Protein AF-A0A840ZQG1-F1 (afdb_monomer_lite)

InterPro domains:
  IPR025528 BrnA antitoxin of type II toxin-antitoxin system [PF14384] (35-103)

Radius of gyration: 28.37 Å; chains: 1; bounding box: 74×49×55 Å

Structure (mmCIF, N/CA/C/O backbone):
data_AF-A0A840ZQG1-F1
#
_entry.id   AF-A0A840ZQG1-F1
#
loop_
_atom_site.group_PDB
_atom_site.id
_atom_site.type_symbol
_atom_site.label_atom_id
_atom_site.label_alt_id
_atom_site.label_comp_id
_atom_site.label_asym_id
_atom_site.label_entity_id
_atom_site.label_seq_id
_atom_site.pdbx_PDB_ins_code
_atom_site.Cartn_x
_atom_site.Cartn_y
_atom_site.Cartn_z
_atom_site.occupancy
_atom_site.B_iso_or_equiv
_atom_site.auth_seq_id
_atom_site.auth_comp_id
_atom_site.auth_asym_id
_atom_site.auth_atom_id
_atom_site.pdbx_PDB_model_num
ATOM 1 N N . MET A 1 1 ? -10.486 -17.354 -19.905 1.00 41.72 1 MET A N 1
ATOM 2 C CA . MET A 1 1 ? -10.533 -16.584 -18.641 1.00 41.72 1 MET A CA 1
ATOM 3 C C . MET A 1 1 ? -10.751 -15.125 -19.011 1.00 41.72 1 MET A C 1
ATOM 5 O O . MET A 1 1 ? -9.849 -14.571 -19.632 1.00 41.72 1 MET A O 1
ATOM 9 N N . PRO A 1 2 ? -11.930 -14.523 -18.777 1.00 42.00 2 PRO A N 1
ATOM 10 C CA . PRO A 1 2 ? -12.156 -13.143 -19.186 1.00 42.00 2 PRO A CA 1
ATOM 11 C C . PRO A 1 2 ? -11.281 -12.192 -18.358 1.00 42.00 2 PRO A C 1
ATOM 13 O O . PRO A 1 2 ? -11.228 -12.259 -17.131 1.00 42.00 2 PRO A O 1
ATOM 16 N N . SER A 1 3 ? -10.550 -11.353 -19.088 1.00 44.00 3 SER A N 1
ATOM 17 C CA . SER A 1 3 ? -9.687 -10.276 -18.610 1.00 44.00 3 SER A CA 1
ATOM 18 C C . SER A 1 3 ? -10.519 -9.252 -17.839 1.00 44.00 3 SER A C 1
ATOM 20 O O . SER A 1 3 ? -11.502 -8.746 -18.370 1.00 44.00 3 SER A O 1
ATOM 22 N N . ASN A 1 4 ? -10.146 -8.945 -16.595 1.00 36.31 4 ASN A N 1
ATOM 23 C CA . ASN A 1 4 ? -10.791 -7.879 -15.832 1.00 36.31 4 ASN A CA 1
ATOM 24 C C . ASN A 1 4 ? -10.407 -6.527 -16.468 1.00 36.31 4 ASN A C 1
ATOM 26 O O . ASN A 1 4 ? -9.211 -6.205 -16.479 1.00 36.31 4 ASN A O 1
ATOM 30 N N . PRO A 1 5 ? -11.350 -5.751 -17.035 1.00 48.88 5 PRO A N 1
ATOM 31 C CA . PRO A 1 5 ? -11.004 -4.507 -17.698 1.00 48.88 5 PRO A CA 1
ATOM 32 C C . PRO A 1 5 ? -10.442 -3.510 -16.681 1.00 48.88 5 PRO A C 1
ATOM 34 O O . PRO A 1 5 ? -10.921 -3.356 -15.556 1.00 48.88 5 PRO A O 1
ATOM 37 N N . ARG A 1 6 ? -9.362 -2.848 -17.096 1.00 51.31 6 ARG A N 1
ATOM 38 C CA . ARG A 1 6 ? -8.715 -1.748 -16.381 1.00 51.31 6 ARG A CA 1
ATOM 39 C C . ARG A 1 6 ? -9.801 -0.695 -16.116 1.00 51.31 6 ARG A C 1
ATOM 41 O O . ARG A 1 6 ? -10.445 -0.286 -17.071 1.00 51.31 6 ARG A O 1
ATOM 48 N N . ARG A 1 7 ? -10.027 -0.283 -14.858 1.00 50.09 7 ARG A N 1
ATOM 49 C CA . ARG A 1 7 ? -10.957 0.819 -14.539 1.00 50.09 7 ARG A CA 1
ATOM 50 C C . ARG A 1 7 ? -10.483 2.073 -15.280 1.00 50.09 7 ARG A C 1
ATOM 52 O O . ARG A 1 7 ? -9.547 2.730 -14.826 1.00 50.09 7 ARG A O 1
ATOM 59 N N . GLU A 1 8 ? -11.071 2.350 -16.438 1.00 51.38 8 GLU A N 1
ATOM 60 C CA . GLU A 1 8 ? -10.999 3.650 -17.094 1.00 51.38 8 GLU A CA 1
ATOM 61 C C . GLU A 1 8 ? -11.572 4.677 -16.122 1.00 51.38 8 GLU A C 1
ATOM 63 O O . GLU A 1 8 ? -12.610 4.438 -15.509 1.00 51.38 8 GLU A O 1
ATOM 68 N N . THR A 1 9 ? -10.790 5.734 -15.894 1.00 50.31 9 THR A N 1
ATOM 69 C CA . THR A 1 9 ? -11.118 6.979 -15.185 1.00 50.31 9 THR A CA 1
ATOM 70 C C . THR A 1 9 ? -12.497 6.983 -14.528 1.00 50.31 9 THR A C 1
ATOM 72 O O . THR A 1 9 ? -13.467 7.462 -15.111 1.00 50.31 9 THR A O 1
ATOM 75 N N . ALA A 1 10 ? -12.592 6.445 -13.309 1.00 52.41 10 ALA A N 1
ATOM 76 C CA . ALA A 1 10 ? -13.798 6.613 -12.518 1.00 52.41 10 ALA A CA 1
ATOM 77 C C . ALA A 1 10 ? -13.963 8.116 -12.270 1.00 52.41 10 ALA A C 1
ATOM 79 O O . ALA A 1 10 ? -13.168 8.715 -11.541 1.00 52.41 10 ALA A O 1
ATOM 80 N N . THR A 1 11 ? -14.954 8.723 -12.922 1.00 54.97 11 THR A N 1
ATOM 81 C CA . THR A 1 11 ? -15.484 10.034 -12.553 1.00 54.97 11 THR A CA 1
ATOM 82 C C . THR A 1 11 ? -15.662 10.063 -11.036 1.00 54.97 11 THR A C 1
ATOM 84 O O . THR A 1 11 ? -16.113 9.057 -10.469 1.00 54.97 11 THR A O 1
ATOM 87 N N . PRO A 1 12 ? -15.274 11.154 -10.348 1.00 63.56 12 PRO A N 1
ATOM 88 C CA . PRO A 1 12 ? -15.509 11.243 -8.917 1.00 63.56 12 PRO A CA 1
ATOM 89 C C . PRO A 1 12 ? -16.998 11.002 -8.692 1.00 63.56 12 PRO A C 1
ATOM 91 O O . PRO A 1 12 ? -17.835 11.612 -9.357 1.00 63.56 12 PRO A O 1
ATOM 94 N N . ARG A 1 13 ? -17.327 10.044 -7.822 1.00 70.88 13 ARG A N 1
ATOM 95 C CA . ARG A 1 13 ? -18.714 9.798 -7.442 1.00 70.88 13 ARG A CA 1
ATOM 96 C C . ARG A 1 13 ? -19.197 11.082 -6.782 1.00 7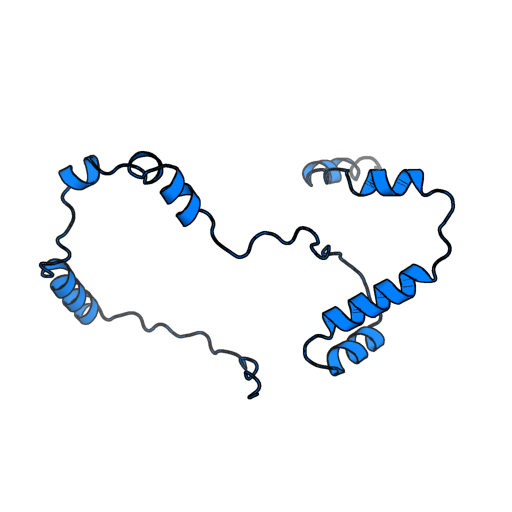0.88 13 ARG A C 1
ATOM 98 O O . ARG A 1 13 ? -18.766 11.387 -5.674 1.00 70.88 13 ARG A O 1
ATOM 105 N N . VAL A 1 14 ? -20.021 11.848 -7.491 1.00 67.19 14 VAL A N 1
ATOM 106 C CA . VAL A 1 14 ? -20.746 12.964 -6.895 1.00 67.19 14 VAL A CA 1
ATOM 107 C C . VAL A 1 14 ? -21.730 12.312 -5.935 1.00 67.19 14 VAL A C 1
ATOM 109 O O . VAL A 1 14 ? -22.616 11.573 -6.355 1.00 67.19 14 VAL A O 1
ATOM 112 N N . VAL A 1 15 ? -21.470 12.458 -4.640 1.00 76.12 15 VAL A N 1
ATOM 113 C CA . VAL A 1 15 ? -22.445 12.110 -3.613 1.00 76.12 15 VAL A CA 1
ATOM 114 C C . VAL A 1 15 ? -23.338 13.335 -3.521 1.00 76.12 15 VAL A C 1
ATOM 116 O O . VAL A 1 15 ? -22.899 14.371 -3.027 1.00 76.12 15 VAL A O 1
ATOM 119 N N . GLU A 1 16 ? -24.531 13.253 -4.102 1.00 78.25 16 GLU A N 1
ATOM 120 C CA . GLU A 1 16 ? -25.562 14.254 -3.847 1.00 78.25 16 GLU A CA 1
ATOM 121 C C . GLU A 1 16 ? -25.854 14.230 -2.346 1.00 78.25 16 GLU A C 1
ATOM 123 O O . GLU A 1 16 ? -26.040 13.164 -1.756 1.00 78.25 16 GLU A O 1
ATOM 128 N N . MET A 1 17 ? -25.765 15.400 -1.716 1.00 82.56 17 MET A N 1
ATOM 129 C CA . MET A 1 17 ? -26.103 15.542 -0.307 1.00 82.56 17 MET A CA 1
ATOM 130 C C . MET A 1 17 ? -27.604 15.322 -0.166 1.00 82.56 17 MET A C 1
ATOM 132 O O . MET A 1 17 ? -28.374 15.835 -0.977 1.00 82.56 17 MET A O 1
ATOM 136 N N . LEU A 1 18 ? -27.991 14.553 0.845 1.00 87.12 18 LEU A N 1
ATOM 137 C CA . LEU A 1 18 ? -29.388 14.273 1.132 1.00 87.12 18 LEU A CA 1
ATOM 138 C C . LEU A 1 18 ? -30.138 15.580 1.419 1.00 87.12 18 LEU A C 1
ATOM 140 O O . LEU A 1 18 ? -29.570 16.497 2.023 1.00 87.12 18 LEU A O 1
ATOM 144 N N . SER A 1 19 ? -31.391 15.680 0.977 1.00 92.44 19 SER A N 1
ATOM 145 C CA . SER A 1 19 ? -32.241 16.791 1.405 1.00 92.44 19 SER A CA 1
ATOM 146 C C . SER A 1 19 ? -32.574 16.666 2.896 1.00 92.44 19 SER A C 1
ATOM 148 O O . SER A 1 19 ? -32.560 15.573 3.459 1.00 92.44 19 SER A O 1
ATOM 150 N N . GLU A 1 20 ? -32.900 17.787 3.541 1.00 92.69 20 GLU A N 1
ATOM 151 C CA . GLU A 1 20 ? -33.274 17.811 4.964 1.00 92.69 20 GLU A CA 1
ATOM 152 C C . GLU A 1 20 ? -34.509 16.937 5.248 1.00 92.69 20 GLU A C 1
ATOM 154 O O . GLU A 1 20 ? -34.587 16.278 6.282 1.00 92.69 20 GLU A O 1
ATOM 159 N N . GLU A 1 21 ? -35.449 16.869 4.299 1.00 92.44 21 GLU A N 1
ATOM 160 C CA . GLU A 1 21 ? -36.639 16.016 4.389 1.00 92.44 21 GLU A CA 1
ATOM 161 C C . GLU A 1 21 ? -36.281 14.525 4.350 1.00 92.44 21 GLU A C 1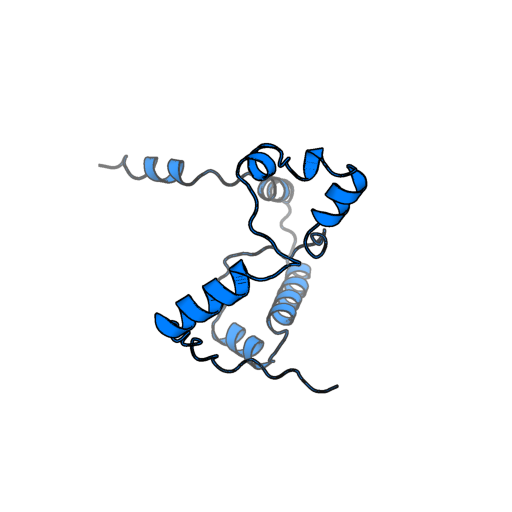
ATOM 163 O O . GLU A 1 21 ? -36.789 13.736 5.149 1.00 92.44 21 GLU A O 1
ATOM 168 N N . GLU A 1 22 ? -35.382 14.134 3.448 1.00 92.31 22 GLU A N 1
ATOM 169 C CA . GLU A 1 22 ? -34.905 12.754 3.346 1.00 92.31 22 GLU A CA 1
ATOM 170 C C . GLU A 1 22 ? -34.061 12.356 4.565 1.00 92.31 22 GLU A C 1
ATOM 172 O O . GLU A 1 22 ? -34.196 11.240 5.065 1.00 92.31 22 GLU A O 1
ATOM 177 N N . GLU A 1 23 ? -33.231 13.260 5.092 1.00 92.50 23 GLU A N 1
ATOM 178 C CA . GLU A 1 23 ? -32.451 13.021 6.312 1.00 92.50 23 GLU A CA 1
ATOM 179 C C . GLU A 1 23 ? -33.363 12.843 7.532 1.00 92.50 23 GLU A C 1
ATOM 181 O O . GLU A 1 23 ? -33.180 11.904 8.311 1.00 92.50 23 GLU A O 1
ATOM 186 N N . ALA A 1 24 ? -34.402 13.675 7.657 1.00 93.56 24 ALA A N 1
ATOM 187 C CA . ALA A 1 24 ? -35.395 13.548 8.718 1.00 93.56 24 ALA A CA 1
ATOM 188 C C . ALA A 1 24 ? -36.170 12.223 8.630 1.00 93.56 24 ALA A C 1
ATOM 190 O O . ALA A 1 24 ? -36.392 11.573 9.654 1.00 93.56 24 ALA A O 1
ATOM 191 N N . ALA A 1 25 ? -36.549 11.796 7.421 1.00 94.06 25 ALA A N 1
ATOM 192 C CA . ALA A 1 25 ? -37.227 10.519 7.211 1.00 94.06 25 ALA A CA 1
ATOM 193 C C . ALA A 1 25 ? -36.345 9.327 7.625 1.00 94.06 25 ALA A C 1
ATOM 195 O O . ALA A 1 25 ? -36.814 8.444 8.347 1.00 94.06 25 ALA A O 1
ATOM 196 N N . LEU A 1 26 ? -35.060 9.339 7.251 1.00 93.06 26 LEU A N 1
ATOM 197 C CA . LEU A 1 26 ? -34.108 8.308 7.675 1.00 93.06 26 LEU A CA 1
ATOM 198 C C . LEU A 1 26 ? -33.904 8.304 9.193 1.00 93.06 26 LEU A C 1
ATOM 200 O O . LEU A 1 26 ? -33.850 7.237 9.797 1.00 93.06 26 LEU A O 1
ATOM 204 N N . GLN A 1 27 ? -33.828 9.474 9.832 1.00 92.94 27 GLN A N 1
ATOM 205 C CA . GLN A 1 27 ? -33.656 9.553 11.284 1.00 92.94 27 GLN A CA 1
ATOM 206 C C . GLN A 1 27 ? -34.854 8.959 12.040 1.00 92.94 27 GLN A C 1
ATOM 208 O O . GLN A 1 27 ? -34.667 8.320 13.077 1.00 92.94 27 GLN A O 1
ATOM 213 N N . VAL A 1 28 ? -36.077 9.134 11.526 1.00 93.50 28 VAL A N 1
ATOM 214 C CA . VAL A 1 28 ? -37.280 8.501 12.093 1.00 93.50 28 VAL A CA 1
ATOM 215 C C . VAL A 1 28 ? -37.215 6.983 11.948 1.00 93.50 28 VAL A C 1
ATOM 217 O O . VAL A 1 28 ? -37.517 6.269 12.905 1.00 93.50 28 VAL A O 1
ATOM 220 N N . GLU A 1 29 ? -36.797 6.482 10.785 1.00 91.94 29 GLU A N 1
ATOM 221 C CA . GLU A 1 29 ? -36.658 5.042 10.544 1.00 91.94 29 GLU A CA 1
ATOM 222 C C . GLU A 1 29 ? -35.621 4.420 11.490 1.00 91.94 29 GLU A C 1
ATOM 224 O O . GLU A 1 29 ? -35.920 3.437 12.163 1.00 91.94 29 GLU A O 1
ATOM 229 N N . ILE A 1 30 ? -34.455 5.057 11.641 1.00 92.12 30 ILE A N 1
ATOM 230 C CA . ILE A 1 30 ? -33.401 4.622 12.572 1.00 92.12 30 ILE A CA 1
ATOM 231 C C . ILE A 1 30 ? -33.918 4.605 14.016 1.00 92.12 30 ILE A C 1
ATOM 233 O O . ILE A 1 30 ? -33.736 3.621 14.727 1.00 92.12 30 ILE A O 1
ATOM 237 N N . ALA A 1 31 ? -34.598 5.669 14.455 1.00 89.69 31 ALA A N 1
ATOM 238 C CA . ALA A 1 31 ? -35.064 5.792 15.836 1.00 89.69 31 ALA A CA 1
ATOM 239 C C . ALA A 1 31 ? -36.211 4.827 16.194 1.00 89.69 31 ALA A C 1
ATOM 241 O O . ALA A 1 31 ? -36.483 4.611 17.377 1.00 89.69 31 ALA A O 1
ATOM 242 N N . THR A 1 32 ? -36.914 4.286 15.195 1.00 91.56 32 THR A N 1
ATOM 243 C CA . THR A 1 32 ? -38.054 3.377 15.392 1.00 91.56 32 THR A CA 1
ATOM 244 C C . THR A 1 32 ? -37.704 1.904 15.175 1.00 91.56 32 THR A C 1
ATOM 246 O O . THR A 1 32 ? -38.566 1.056 15.414 1.00 91.56 32 THR A O 1
ATOM 249 N N . ASP A 1 33 ? -36.461 1.585 14.792 1.00 93.44 33 ASP A N 1
ATOM 250 C CA . ASP A 1 33 ? -35.989 0.211 14.595 1.00 93.44 33 ASP A CA 1
ATOM 251 C C . ASP A 1 33 ? -35.966 -0.576 15.929 1.00 93.44 33 ASP A C 1
ATOM 253 O O . ASP A 1 33 ? -35.175 -0.264 16.827 1.00 93.44 33 ASP A O 1
ATOM 257 N N . PRO A 1 34 ? -36.810 -1.618 16.091 1.00 92.06 34 PRO A N 1
ATOM 258 C CA . PRO A 1 34 ? -36.858 -2.413 17.317 1.00 92.06 34 PRO A CA 1
ATOM 259 C C . PRO A 1 34 ? -35.622 -3.305 17.526 1.00 92.06 34 PRO A C 1
ATOM 261 O O . PRO A 1 34 ? -35.352 -3.686 18.668 1.00 92.06 34 PRO A O 1
ATOM 264 N N . ASP A 1 35 ? -34.883 -3.642 16.464 1.00 94.62 35 ASP A N 1
ATOM 265 C CA . ASP A 1 35 ? -33.685 -4.489 16.529 1.00 94.62 35 ASP A CA 1
ATOM 266 C C . ASP A 1 35 ? -32.407 -3.671 16.788 1.00 94.62 35 ASP A C 1
ATOM 268 O O . ASP A 1 35 ? -31.377 -4.225 17.193 1.00 94.62 35 ASP A O 1
ATOM 272 N N . ALA A 1 36 ? -32.473 -2.351 16.603 1.00 91.19 36 ALA A N 1
ATOM 273 C CA . ALA A 1 36 ? -31.366 -1.423 16.806 1.00 91.19 36 ALA A CA 1
ATOM 274 C C . ALA A 1 36 ? -31.765 -0.207 17.668 1.00 91.19 36 ALA A C 1
ATOM 276 O O . ALA A 1 36 ? -31.595 0.933 17.234 1.00 91.19 36 ALA A O 1
ATOM 277 N N . PRO A 1 37 ? -32.256 -0.412 18.908 1.00 89.88 37 PRO A N 1
ATOM 278 C CA . PRO A 1 37 ? -32.606 0.701 19.779 1.00 89.88 37 PRO A CA 1
ATOM 279 C C . PRO A 1 37 ? -31.376 1.553 20.110 1.00 89.88 37 PRO A C 1
ATOM 281 O O . PRO A 1 37 ? -30.267 1.040 20.294 1.00 89.88 37 PRO A O 1
ATOM 284 N N . GLU A 1 38 ? -31.594 2.858 20.258 1.00 89.38 38 GLU A N 1
ATOM 285 C CA . GLU A 1 38 ? -30.551 3.799 20.664 1.00 89.38 38 GLU A CA 1
ATOM 286 C C . GLU A 1 38 ? -29.944 3.409 22.020 1.00 89.38 38 GLU A C 1
ATOM 288 O O . GLU A 1 38 ? -30.649 3.114 22.992 1.00 89.38 38 GLU A O 1
ATOM 293 N N . ALA A 1 39 ? -28.612 3.416 22.097 1.00 90.31 39 ALA A N 1
ATOM 294 C CA . ALA A 1 39 ? -27.906 3.036 23.314 1.00 90.31 39 ALA A CA 1
ATOM 295 C C . ALA A 1 39 ? -28.129 4.081 24.417 1.00 90.31 39 ALA A C 1
ATOM 297 O O . ALA A 1 39 ? -27.884 5.275 24.230 1.00 90.31 39 ALA A O 1
ATOM 298 N N . THR A 1 40 ? -28.534 3.636 25.606 1.00 92.25 40 THR A N 1
ATOM 299 C CA . THR A 1 40 ? -28.706 4.543 26.747 1.00 92.25 40 THR A CA 1
ATOM 300 C C . THR A 1 40 ? -27.353 4.984 27.312 1.00 92.25 40 THR A C 1
ATOM 302 O O . THR A 1 40 ? -26.343 4.284 27.196 1.00 92.25 40 THR A O 1
ATOM 305 N N . THR A 1 41 ? -27.319 6.129 28.000 1.00 94.75 41 THR A N 1
ATOM 306 C CA . THR A 1 41 ? -26.102 6.635 28.664 1.00 94.75 41 THR A CA 1
ATOM 307 C C . THR A 1 41 ? -25.503 5.616 29.638 1.00 94.75 41 THR A C 1
ATOM 309 O O . THR A 1 41 ? -24.284 5.480 29.729 1.00 94.75 41 THR A O 1
ATOM 312 N N . GLU A 1 42 ? -26.350 4.862 30.342 1.00 94.81 42 GLU A N 1
ATOM 313 C CA . GLU A 1 42 ? -25.916 3.806 31.261 1.00 94.81 42 GLU A CA 1
ATOM 314 C C . GLU A 1 42 ? -25.288 2.619 30.520 1.00 94.81 42 GLU A C 1
ATOM 316 O O . GLU A 1 42 ? -24.249 2.112 30.945 1.00 94.81 42 GLU A O 1
ATOM 321 N N . GLN A 1 43 ? -25.866 2.203 29.389 1.00 92.44 43 GLN A N 1
ATOM 322 C CA . GLN A 1 43 ? -25.312 1.137 28.547 1.00 92.44 43 GLN A CA 1
ATOM 323 C C . GLN A 1 43 ? -23.959 1.545 27.951 1.00 92.44 43 GLN A C 1
ATOM 325 O O . GLN A 1 43 ? -23.010 0.759 27.975 1.00 92.44 43 GLN A O 1
ATOM 330 N N . LEU A 1 44 ? -23.842 2.792 27.483 1.00 93.31 44 LEU A N 1
ATOM 331 C CA . LEU A 1 44 ? -22.587 3.377 27.002 1.00 93.31 44 LEU A CA 1
ATOM 332 C C . LEU A 1 44 ? -21.509 3.389 28.093 1.00 93.31 44 LEU A C 1
ATOM 334 O O . LEU A 1 44 ? -20.368 3.008 27.830 1.00 93.31 44 LEU A O 1
ATOM 338 N N . ALA A 1 45 ? -21.868 3.756 29.327 1.00 95.00 45 ALA A N 1
ATOM 339 C CA . ALA A 1 45 ? -20.939 3.770 30.459 1.00 95.00 45 ALA A CA 1
ATOM 340 C C . ALA A 1 45 ? -20.407 2.371 30.830 1.00 95.00 45 ALA A C 1
ATOM 342 O O . ALA A 1 45 ? -19.314 2.254 31.384 1.00 95.00 45 ALA A O 1
ATOM 343 N N . GLN A 1 46 ? -21.154 1.309 30.514 1.00 93.56 46 GLN A N 1
ATOM 344 C CA . GLN A 1 46 ? -20.761 -0.080 30.772 1.00 93.56 46 GLN A CA 1
ATOM 345 C C . GLN A 1 46 ? -19.947 -0.713 29.633 1.00 93.56 46 GLN A C 1
ATOM 347 O O . GLN A 1 46 ? -19.425 -1.822 29.798 1.00 93.56 46 GLN A O 1
ATOM 352 N N . MET A 1 47 ? -19.812 -0.048 28.480 1.00 94.19 47 MET A N 1
ATOM 353 C CA . MET A 1 47 ? -19.047 -0.586 27.355 1.00 94.19 47 MET A CA 1
ATOM 354 C C . MET A 1 47 ? -17.565 -0.736 27.707 1.00 94.19 47 MET A C 1
ATOM 356 O O . MET A 1 47 ? -16.942 0.126 28.326 1.00 94.19 47 MET A O 1
ATOM 360 N N . ARG A 1 48 ? -16.967 -1.846 27.265 1.00 94.44 48 ARG A N 1
ATOM 361 C CA . ARG A 1 48 ? -15.558 -2.169 27.517 1.00 94.44 48 ARG A CA 1
ATOM 362 C C . ARG A 1 48 ? -14.814 -2.396 26.206 1.00 94.44 48 ARG A C 1
ATOM 364 O O . ARG A 1 48 ? -15.399 -2.908 25.250 1.00 94.44 48 ARG A O 1
ATOM 371 N N . PRO A 1 49 ? -13.508 -2.083 26.142 1.00 93.31 49 PRO A N 1
ATOM 372 C CA . PRO A 1 49 ? -12.699 -2.401 24.975 1.00 93.31 49 PRO A CA 1
ATOM 373 C C . PRO A 1 49 ? -12.772 -3.896 24.633 1.00 93.31 49 PRO A C 1
ATOM 375 O O . PRO A 1 49 ? -12.638 -4.746 25.512 1.00 93.31 49 PRO A O 1
ATOM 378 N N . ALA A 1 50 ? -12.885 -4.234 23.345 1.00 91.56 50 ALA A N 1
ATOM 379 C CA . ALA A 1 50 ? -12.992 -5.625 22.887 1.00 91.56 50 ALA A CA 1
ATOM 380 C C . ALA A 1 50 ? -11.851 -6.534 23.392 1.00 91.56 50 ALA A C 1
ATOM 382 O O . ALA A 1 50 ? -12.072 -7.715 23.641 1.00 91.56 50 ALA A O 1
ATOM 383 N N . ARG A 1 51 ? -10.646 -5.982 23.611 1.00 91.44 51 ARG A N 1
ATOM 384 C CA . ARG A 1 51 ? -9.498 -6.713 24.184 1.00 91.44 51 ARG A CA 1
ATOM 385 C C . ARG A 1 51 ? -9.759 -7.250 25.601 1.00 91.44 51 ARG A C 1
ATOM 387 O O . ARG A 1 51 ? -9.091 -8.188 26.012 1.00 91.44 51 ARG A O 1
ATOM 394 N N . GLU A 1 52 ? -10.657 -6.609 26.350 1.00 93.12 52 GLU A N 1
ATOM 395 C CA . GLU A 1 52 ? -10.991 -6.943 27.741 1.00 93.12 52 GLU A CA 1
ATOM 396 C C . GLU A 1 52 ? -12.263 -7.786 27.838 1.00 93.12 52 GLU A C 1
ATOM 398 O O . GLU A 1 52 ? -12.416 -8.550 28.787 1.00 93.12 52 GLU A O 1
ATOM 403 N N . ALA A 1 53 ? -13.174 -7.638 26.872 1.00 93.31 53 ALA A N 1
ATOM 404 C CA . ALA A 1 53 ? -14.454 -8.342 26.841 1.00 93.31 53 ALA A CA 1
ATOM 405 C C . ALA A 1 53 ? -14.407 -9.676 26.070 1.00 93.31 53 ALA A C 1
ATOM 407 O O . ALA A 1 53 ? -15.275 -10.522 26.264 1.00 93.31 53 ALA A O 1
ATOM 408 N N . MET A 1 54 ? -13.418 -9.882 25.190 1.00 92.62 54 MET A N 1
ATOM 409 C CA . MET A 1 54 ? -13.306 -11.090 24.364 1.00 92.62 54 MET A CA 1
ATOM 410 C C . MET A 1 54 ? -12.201 -12.038 24.849 1.00 92.62 54 MET A C 1
ATOM 412 O O . MET A 1 54 ? -11.173 -11.585 25.358 1.00 92.62 54 MET A O 1
ATOM 416 N N . PRO A 1 55 ? -12.327 -13.354 24.588 1.00 94.75 55 PRO A N 1
ATOM 417 C CA . PRO A 1 55 ? -11.224 -14.290 24.761 1.00 94.75 55 PRO A CA 1
ATOM 418 C C . PRO A 1 55 ? -9.978 -13.860 23.957 1.00 94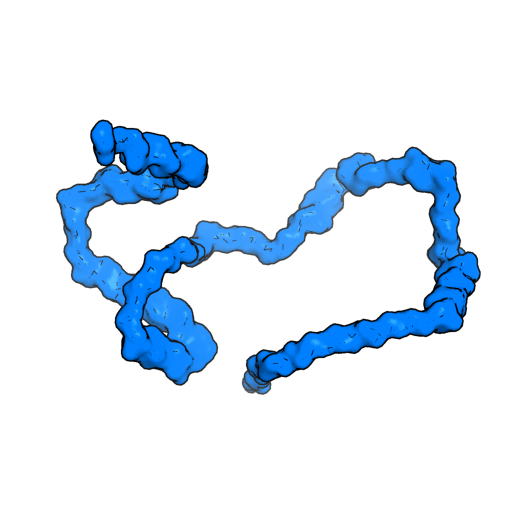.75 55 PRO A C 1
ATOM 420 O O . PRO A 1 55 ? -10.107 -13.522 22.772 1.00 94.75 55 PRO A O 1
ATOM 423 N N . PRO A 1 56 ? -8.755 -13.942 24.523 1.00 91.12 56 PRO A N 1
ATOM 424 C CA . PRO A 1 56 ? -7.539 -13.454 23.862 1.00 91.12 56 PRO A CA 1
ATOM 425 C C . PRO A 1 56 ? -7.275 -14.067 22.480 1.00 91.12 56 PRO A C 1
ATOM 427 O O . PRO A 1 56 ? -6.811 -13.383 21.567 1.00 91.12 56 PRO A O 1
ATOM 430 N N . ALA A 1 57 ? -7.593 -15.353 22.301 1.00 90.12 57 ALA A N 1
ATOM 431 C CA . ALA A 1 57 ? -7.432 -16.047 21.025 1.00 90.12 57 ALA A CA 1
ATOM 432 C C . ALA A 1 57 ? -8.358 -15.484 19.933 1.00 90.12 57 ALA A C 1
ATOM 434 O O . ALA A 1 57 ? -7.916 -15.274 18.802 1.00 90.12 57 ALA A O 1
ATOM 435 N N . LEU A 1 58 ? -9.612 -15.182 20.285 1.00 90.50 58 LEU A N 1
ATOM 436 C CA . LEU A 1 58 ? -10.592 -14.604 19.366 1.00 90.50 58 LEU A CA 1
ATOM 437 C C . LEU A 1 58 ? -10.204 -13.172 18.983 1.00 90.50 58 LEU A C 1
ATOM 439 O O . LEU A 1 58 ? -10.147 -12.841 17.799 1.00 90.50 58 LEU A O 1
ATOM 443 N N . PHE A 1 59 ? -9.835 -12.350 19.969 1.00 91.94 59 PHE A N 1
ATOM 444 C CA . PHE A 1 59 ? -9.362 -10.987 19.721 1.00 91.94 59 PHE A CA 1
ATOM 445 C C . PHE A 1 59 ? -8.131 -10.972 18.800 1.00 91.94 59 PHE A C 1
ATOM 447 O O . PHE A 1 59 ? -8.061 -10.196 17.844 1.00 91.94 59 PHE A O 1
ATOM 454 N N . LYS A 1 60 ? -7.173 -11.882 19.019 1.00 87.12 60 LYS A N 1
ATOM 455 C CA . LYS A 1 60 ? -5.985 -12.031 18.165 1.00 87.12 60 LYS A CA 1
ATOM 456 C C . LYS A 1 60 ? -6.327 -12.459 16.733 1.00 87.12 60 LYS A C 1
ATOM 458 O O . LYS A 1 60 ? -5.677 -12.002 15.793 1.00 87.12 60 LYS A O 1
ATOM 463 N N . ALA A 1 61 ? -7.324 -13.322 16.550 1.00 85.12 61 ALA A N 1
ATOM 464 C CA . ALA A 1 61 ? -7.759 -13.756 15.224 1.00 85.12 61 ALA A CA 1
ATOM 465 C C . ALA A 1 61 ? -8.414 -12.608 14.438 1.00 85.12 61 ALA A C 1
ATOM 467 O O . ALA A 1 61 ? -8.068 -12.387 13.279 1.00 85.12 61 ALA A O 1
ATOM 468 N N . LEU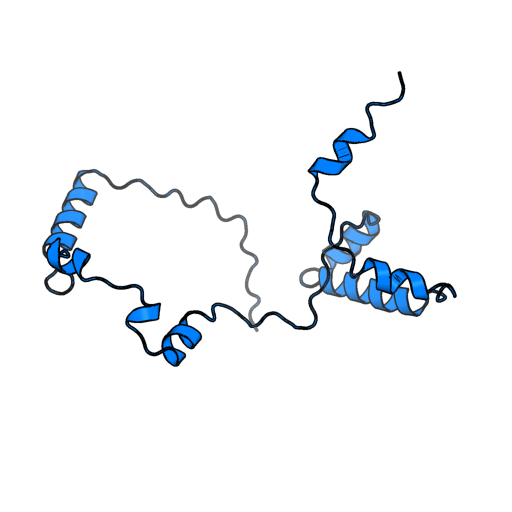 A 1 62 ? -9.286 -11.830 15.088 1.00 84.19 62 LEU A N 1
ATOM 469 C CA . LEU A 1 62 ? -9.996 -10.697 14.478 1.00 84.19 62 LEU A CA 1
ATOM 470 C C . LEU A 1 62 ? -9.087 -9.485 14.209 1.00 84.19 62 LEU A C 1
ATOM 472 O O . LEU A 1 62 ? -9.301 -8.738 13.253 1.00 84.19 62 LEU A O 1
ATOM 476 N N . THR A 1 63 ? -8.045 -9.287 15.021 1.00 81.25 63 THR A N 1
ATOM 477 C CA . THR A 1 63 ? -7.079 -8.186 14.842 1.00 81.25 63 THR A CA 1
ATOM 478 C C . THR A 1 63 ? -6.011 -8.472 13.790 1.00 81.25 63 THR A C 1
ATOM 480 O O . THR A 1 63 ? -5.356 -7.540 13.315 1.00 81.25 63 THR A O 1
ATOM 483 N N . ARG A 1 64 ? -5.845 -9.730 13.356 1.00 73.12 64 ARG A N 1
ATOM 484 C CA . ARG A 1 64 ? -4.927 -10.107 12.271 1.00 73.12 64 ARG A CA 1
ATOM 485 C C . ARG A 1 64 ? -5.507 -9.704 10.908 1.00 73.12 64 ARG A C 1
ATOM 487 O O . ARG A 1 64 ? -5.903 -10.537 10.099 1.00 73.12 64 ARG A O 1
ATOM 494 N N . ARG A 1 65 ? -5.565 -8.398 10.646 1.00 68.81 65 ARG A N 1
ATOM 495 C CA . ARG A 1 65 ? -6.053 -7.844 9.378 1.00 68.81 65 ARG A CA 1
ATOM 496 C C . ARG A 1 65 ? -5.007 -7.993 8.268 1.00 68.81 65 ARG A C 1
ATOM 498 O O . ARG A 1 65 ? -3.857 -7.586 8.421 1.00 68.81 65 ARG A O 1
ATOM 505 N N . GLY A 1 66 ? -5.449 -8.514 7.123 1.00 71.44 66 GLY A N 1
ATOM 506 C CA . GLY A 1 66 ? -4.702 -8.536 5.863 1.00 71.44 66 GLY A CA 1
ATOM 507 C C . GLY A 1 66 ? -3.877 -9.800 5.603 1.00 71.44 66 GLY A C 1
ATOM 508 O O . GLY A 1 66 ? -3.652 -10.637 6.478 1.00 71.44 66 GLY A O 1
ATOM 509 N N . ARG A 1 67 ? -3.411 -9.937 4.353 1.00 71.75 67 ARG A N 1
ATOM 510 C CA . ARG A 1 67 ? -2.452 -10.979 3.961 1.00 71.75 67 ARG A CA 1
ATOM 511 C C . ARG A 1 67 ? -1.211 -10.865 4.862 1.00 71.75 67 ARG A C 1
ATOM 513 O O . ARG A 1 67 ? -0.699 -9.752 5.013 1.00 71.75 67 ARG A O 1
ATOM 520 N N . PRO A 1 68 ? -0.695 -11.977 5.421 1.00 73.62 68 PRO A N 1
ATOM 521 C CA . PRO A 1 68 ? 0.561 -11.966 6.161 1.00 73.62 68 PRO A CA 1
ATOM 522 C C . PRO A 1 68 ? 1.650 -11.219 5.384 1.00 73.62 68 PRO A C 1
ATOM 524 O O . PRO A 1 68 ? 1.747 -11.346 4.160 1.00 73.62 68 PRO A O 1
ATOM 527 N N . ARG A 1 69 ? 2.465 -10.416 6.080 1.00 70.00 69 ARG A N 1
ATOM 528 C CA . ARG A 1 69 ? 3.607 -9.740 5.449 1.00 70.00 69 ARG A CA 1
ATOM 529 C C . ARG A 1 69 ? 4.474 -10.814 4.781 1.00 70.00 69 ARG A C 1
ATOM 531 O O . ARG A 1 69 ? 4.926 -11.721 5.467 1.00 70.00 69 ARG A O 1
ATOM 538 N N . SER A 1 70 ? 4.690 -10.706 3.465 1.00 78.19 70 SER A N 1
ATOM 539 C CA . SER A 1 70 ? 5.647 -11.574 2.765 1.00 78.19 70 SER A CA 1
ATOM 540 C C . SER A 1 70 ? 7.010 -11.467 3.462 1.00 78.19 70 SER A C 1
ATOM 542 O O . SER A 1 70 ? 7.421 -10.332 3.730 1.00 78.19 70 SER A O 1
ATOM 544 N N . PRO A 1 71 ? 7.695 -12.583 3.768 1.00 75.31 71 PRO A N 1
ATOM 545 C CA . PRO A 1 71 ? 9.053 -12.543 4.308 1.00 75.31 71 PRO A CA 1
ATOM 546 C C . PRO A 1 71 ? 10.030 -11.921 3.300 1.00 75.31 71 PRO A C 1
ATOM 548 O O . PRO A 1 71 ? 10.905 -11.155 3.684 1.00 75.31 71 PRO A O 1
ATOM 551 N N . ASN A 1 72 ? 9.795 -12.138 2.002 1.00 79.75 72 ASN A N 1
ATOM 552 C CA . ASN A 1 72 ? 10.603 -11.595 0.914 1.00 79.75 72 ASN A CA 1
ATOM 553 C C . ASN A 1 72 ? 9.820 -10.473 0.225 1.00 79.75 72 ASN A C 1
ATOM 555 O O . ASN A 1 72 ? 9.073 -10.713 -0.729 1.00 79.75 72 ASN A O 1
ATOM 559 N N . LYS A 1 73 ? 9.905 -9.247 0.753 1.00 82.19 73 LYS A N 1
ATOM 560 C CA . LYS A 1 73 ? 9.320 -8.069 0.093 1.00 82.19 73 LYS A CA 1
ATOM 561 C C . LYS A 1 73 ? 10.323 -7.470 -0.886 1.00 82.19 73 LYS A C 1
ATOM 563 O O . LYS A 1 73 ? 11.485 -7.296 -0.540 1.00 82.19 73 LYS A O 1
ATOM 568 N N . LEU A 1 74 ? 9.846 -7.093 -2.072 1.00 87.25 74 LEU A N 1
ATOM 569 C CA . LEU A 1 74 ? 10.601 -6.222 -2.971 1.00 87.25 74 LEU A CA 1
ATOM 570 C C . LEU A 1 74 ? 10.883 -4.893 -2.254 1.00 87.25 74 LEU A C 1
ATOM 572 O O . LEU A 1 74 ? 9.994 -4.336 -1.602 1.00 87.25 74 LEU A O 1
ATOM 576 N N . VAL A 1 75 ? 12.116 -4.401 -2.363 1.00 89.56 75 VAL A N 1
ATOM 577 C CA . VAL A 1 75 ? 12.532 -3.128 -1.764 1.00 89.56 75 VAL A CA 1
ATOM 578 C C . VAL A 1 75 ? 12.178 -1.995 -2.722 1.00 89.56 75 VAL A C 1
ATOM 580 O O . VAL A 1 75 ? 12.593 -1.999 -3.879 1.00 89.56 75 VAL A O 1
ATOM 583 N N . GLN A 1 76 ? 11.412 -1.013 -2.248 1.00 92.44 76 GLN A N 1
ATOM 584 C CA . GLN A 1 76 ? 11.141 0.194 -3.023 1.00 92.44 76 GLN A CA 1
ATOM 585 C C . GLN A 1 76 ? 12.381 1.093 -3.007 1.00 92.44 76 GLN A C 1
ATOM 587 O O . GLN A 1 76 ? 12.801 1.554 -1.948 1.00 92.44 76 GLN A O 1
ATOM 592 N N . VAL A 1 77 ? 12.941 1.365 -4.184 1.00 91.81 77 VAL A N 1
ATOM 593 C CA . VAL A 1 77 ? 14.099 2.249 -4.364 1.00 91.81 77 VAL A CA 1
ATOM 594 C C . VAL A 1 77 ? 13.776 3.361 -5.357 1.00 91.81 77 VAL A C 1
ATOM 596 O O . VAL A 1 77 ? 12.972 3.180 -6.271 1.00 91.81 77 VAL A O 1
ATOM 599 N N . THR A 1 78 ? 14.424 4.514 -5.196 1.00 94.00 78 THR A N 1
ATOM 600 C CA . THR A 1 78 ? 14.376 5.600 -6.181 1.00 94.00 78 THR A CA 1
ATOM 601 C C . THR A 1 78 ? 15.505 5.393 -7.190 1.00 94.00 78 THR A C 1
ATOM 603 O O . THR A 1 78 ? 16.660 5.671 -6.884 1.00 94.00 78 THR A O 1
ATOM 606 N N . LEU A 1 79 ? 15.177 4.900 -8.386 1.00 92.19 79 LEU A N 1
ATOM 607 C CA . LEU A 1 79 ? 16.124 4.663 -9.482 1.00 92.19 79 LEU A CA 1
ATOM 608 C C . LEU A 1 79 ? 15.748 5.516 -10.697 1.00 92.19 79 LEU A C 1
ATOM 610 O O . LEU A 1 79 ? 14.575 5.606 -11.058 1.00 92.19 79 LEU A O 1
ATOM 614 N N . ARG A 1 80 ? 16.746 6.122 -11.347 1.00 94.88 80 ARG A N 1
ATOM 615 C CA . ARG A 1 80 ? 16.569 6.766 -12.653 1.00 94.88 80 ARG A CA 1
ATOM 616 C C . ARG A 1 80 ? 16.847 5.743 -13.747 1.00 94.88 80 ARG A C 1
ATOM 618 O O . ARG A 1 80 ? 17.890 5.099 -13.730 1.00 94.88 80 ARG A O 1
ATOM 625 N N . LEU A 1 81 ? 15.908 5.601 -14.672 1.00 95.44 81 LEU A N 1
ATOM 626 C CA . LEU A 1 81 ? 16.003 4.705 -15.819 1.00 95.44 81 LEU A CA 1
ATOM 627 C C . LEU A 1 81 ? 15.972 5.528 -17.101 1.00 95.44 81 LEU A C 1
ATOM 629 O O . LEU A 1 81 ? 15.344 6.588 -17.136 1.00 95.44 81 LEU A O 1
ATOM 633 N N . ASP A 1 82 ? 16.613 5.014 -18.145 1.00 97.38 82 ASP A N 1
ATOM 634 C CA . ASP A 1 82 ? 16.481 5.575 -19.484 1.00 97.38 82 ASP A CA 1
ATOM 635 C C . ASP A 1 82 ? 14.995 5.572 -19.926 1.00 97.38 82 ASP A C 1
ATOM 637 O O . ASP A 1 82 ? 14.307 4.551 -19.758 1.00 97.38 82 ASP A O 1
ATOM 641 N N . PRO A 1 83 ? 14.464 6.688 -20.467 1.00 97.38 83 PRO A N 1
ATOM 642 C CA . PRO A 1 83 ? 13.060 6.779 -20.863 1.00 97.38 83 PRO A CA 1
ATOM 643 C C . PRO A 1 83 ? 12.643 5.761 -21.931 1.00 97.38 83 PRO A C 1
ATOM 645 O O . PRO A 1 83 ? 11.529 5.234 -21.856 1.00 97.38 83 PRO A O 1
ATOM 648 N N . ALA A 1 84 ? 13.512 5.453 -22.897 1.00 97.44 84 ALA A N 1
ATOM 649 C CA . ALA A 1 84 ? 13.212 4.508 -23.971 1.00 97.44 84 ALA A CA 1
ATOM 650 C C . ALA A 1 84 ? 13.160 3.068 -23.441 1.00 97.44 84 ALA A C 1
ATOM 652 O O . ALA A 1 84 ? 12.262 2.297 -23.803 1.00 97.44 84 ALA A O 1
ATOM 653 N N . ALA A 1 85 ? 14.053 2.720 -22.510 1.00 95.94 85 ALA A N 1
ATOM 654 C CA . ALA A 1 85 ? 13.998 1.436 -21.814 1.00 95.94 85 ALA A CA 1
ATOM 655 C C . ALA A 1 85 ? 12.688 1.290 -21.019 1.00 95.94 85 ALA A C 1
ATOM 657 O O . ALA A 1 85 ? 11.979 0.288 -21.153 1.00 95.94 85 ALA A O 1
ATOM 658 N N . LEU A 1 86 ? 12.314 2.310 -20.238 1.00 97.00 86 LEU A N 1
ATOM 659 C CA . LEU A 1 86 ? 11.067 2.302 -19.468 1.00 97.00 86 LEU A CA 1
ATOM 660 C C . LEU A 1 86 ? 9.829 2.182 -20.372 1.00 97.00 86 LEU A C 1
ATOM 662 O O . LEU A 1 86 ? 8.912 1.420 -20.052 1.00 97.00 86 LEU A O 1
ATOM 666 N N . ALA A 1 87 ? 9.800 2.912 -21.491 1.00 97.56 87 ALA A N 1
ATOM 667 C CA . ALA A 1 87 ? 8.716 2.847 -22.468 1.00 97.56 87 ALA A CA 1
ATOM 668 C C . ALA A 1 87 ? 8.575 1.437 -23.062 1.00 97.56 87 ALA A C 1
ATOM 670 O O . ALA A 1 87 ? 7.468 0.896 -23.096 1.00 97.56 87 ALA A O 1
ATOM 671 N N . SER A 1 88 ? 9.697 0.811 -23.425 1.00 97.50 88 SER A N 1
ATOM 672 C CA . SER A 1 88 ? 9.737 -0.552 -23.968 1.00 97.50 88 SER A CA 1
ATOM 673 C C . SER A 1 88 ? 9.139 -1.569 -22.996 1.00 97.50 88 SER A C 1
ATOM 675 O O . SER A 1 88 ? 8.290 -2.372 -23.382 1.00 97.50 88 SER A O 1
ATOM 677 N N . PHE A 1 89 ? 9.491 -1.498 -21.706 1.00 97.62 89 PHE A N 1
ATOM 678 C CA . PHE A 1 89 ? 8.865 -2.360 -20.702 1.00 97.62 89 PHE A CA 1
ATOM 679 C C . PHE A 1 89 ? 7.377 -2.046 -20.540 1.00 97.62 89 PHE A C 1
ATOM 681 O O . PHE A 1 89 ? 6.569 -2.971 -20.557 1.00 97.62 89 PHE A O 1
ATOM 688 N N . ARG A 1 90 ? 6.965 -0.779 -20.434 1.00 97.19 90 ARG A N 1
ATOM 689 C CA . ARG A 1 90 ? 5.541 -0.423 -20.273 1.00 97.19 90 ARG A CA 1
ATOM 690 C C . ARG A 1 90 ? 4.662 -0.915 -21.425 1.00 97.19 90 ARG A C 1
ATOM 692 O O . ARG A 1 90 ? 3.544 -1.365 -21.167 1.00 97.19 90 ARG A O 1
ATOM 699 N N . ALA A 1 91 ? 5.171 -0.882 -22.656 1.00 97.75 91 ALA A N 1
ATOM 700 C CA . ALA A 1 91 ? 4.466 -1.359 -23.846 1.00 97.75 91 ALA A CA 1
ATOM 701 C C . ALA A 1 91 ? 4.099 -2.853 -23.768 1.00 97.75 91 ALA A C 1
ATOM 703 O O . ALA A 1 91 ? 3.111 -3.276 -24.358 1.00 97.75 91 ALA A O 1
ATOM 704 N N . THR A 1 92 ? 4.819 -3.648 -22.966 1.00 95.31 92 THR A N 1
ATOM 705 C CA . THR A 1 92 ? 4.504 -5.073 -22.745 1.00 95.31 92 THR A CA 1
ATOM 706 C C . THR A 1 92 ? 3.237 -5.314 -21.906 1.00 95.31 92 THR A C 1
ATOM 708 O O . THR A 1 92 ? 2.847 -6.461 -21.693 1.00 95.31 92 THR A O 1
ATOM 711 N N . GLY A 1 93 ? 2.594 -4.263 -21.387 1.00 96.25 93 GLY A N 1
ATOM 712 C CA . GLY A 1 93 ? 1.321 -4.366 -20.674 1.00 96.25 93 GLY A CA 1
ATOM 713 C C . GLY A 1 93 ? 1.448 -4.792 -19.202 1.00 96.25 93 GLY A C 1
ATOM 714 O O . GLY A 1 93 ? 2.486 -4.570 -18.569 1.00 96.25 93 GLY A O 1
ATOM 715 N N . PRO A 1 94 ? 0.381 -5.360 -18.601 1.00 97.56 94 PRO A N 1
ATOM 716 C CA . PRO A 1 94 ? 0.387 -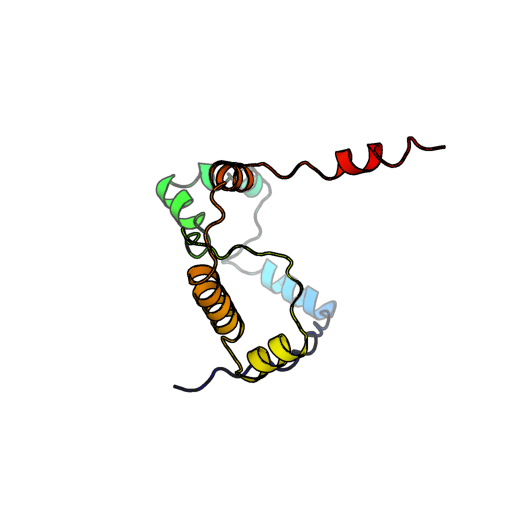5.792 -17.202 1.00 97.56 94 PRO A CA 1
ATOM 717 C C . PRO A 1 94 ? 1.588 -6.692 -16.869 1.00 97.56 94 PRO A C 1
ATOM 719 O O . PRO A 1 94 ? 2.011 -7.525 -17.673 1.00 97.56 94 PRO A O 1
ATOM 722 N N . GLY A 1 95 ? 2.173 -6.498 -15.685 1.00 94.94 95 GLY A N 1
ATOM 723 C CA . GLY A 1 95 ? 3.362 -7.239 -15.244 1.00 94.94 95 GLY A CA 1
ATOM 724 C C . GLY A 1 95 ? 4.706 -6.681 -15.728 1.00 94.94 95 GLY A C 1
ATOM 725 O O . GLY A 1 95 ? 5.742 -7.270 -15.424 1.00 94.94 95 GLY A O 1
ATOM 726 N N . TRP A 1 96 ? 4.738 -5.537 -16.423 1.00 97.75 96 TRP A N 1
ATOM 727 C CA . TRP A 1 96 ? 5.997 -4.938 -16.889 1.00 97.75 96 TRP A CA 1
ATOM 728 C C . TRP A 1 96 ? 6.986 -4.613 -15.757 1.00 97.75 96 TRP A C 1
ATOM 730 O O . TRP A 1 96 ? 8.192 -4.735 -15.947 1.00 97.75 96 TRP A O 1
ATOM 740 N N . GLN A 1 97 ? 6.487 -4.263 -14.565 1.00 95.62 97 GLN A N 1
ATOM 741 C CA . GLN A 1 97 ? 7.316 -4.039 -13.373 1.00 95.62 97 GLN A CA 1
ATOM 742 C C . GLN A 1 97 ? 8.015 -5.323 -12.896 1.00 95.62 97 GLN A C 1
ATOM 744 O O . GLN A 1 97 ? 9.150 -5.279 -12.434 1.00 95.62 97 GLN A O 1
ATOM 749 N N . GLY A 1 98 ? 7.360 -6.478 -13.042 1.00 95.56 98 GLY A N 1
ATOM 750 C CA . GLY A 1 98 ? 7.988 -7.772 -12.780 1.00 95.56 98 GLY A CA 1
ATOM 751 C C . GLY A 1 98 ? 9.067 -8.078 -13.815 1.00 95.56 98 GLY A C 1
ATOM 752 O O . GLY A 1 98 ? 10.175 -8.451 -13.454 1.00 95.56 98 GLY A O 1
ATOM 753 N N . ARG A 1 99 ? 8.789 -7.826 -15.102 1.00 96.56 99 ARG A N 1
ATOM 754 C CA . ARG A 1 99 ? 9.768 -8.036 -16.183 1.00 96.56 99 ARG A CA 1
ATOM 755 C C . ARG A 1 99 ? 11.024 -7.177 -16.031 1.00 96.56 99 ARG A C 1
ATOM 757 O O . ARG A 1 99 ? 12.120 -7.682 -16.244 1.00 96.56 99 ARG A O 1
ATOM 764 N N . ILE A 1 100 ? 10.891 -5.908 -15.638 1.00 96.38 100 ILE A N 1
ATOM 765 C CA . ILE A 1 100 ? 12.074 -5.072 -15.387 1.00 96.38 100 ILE A CA 1
ATOM 766 C C . ILE A 1 100 ? 12.840 -5.534 -14.139 1.00 96.38 100 ILE A C 1
ATOM 768 O O . ILE A 1 100 ? 14.066 -5.517 -14.148 1.00 96.38 100 ILE A O 1
ATOM 772 N N . ASN A 1 101 ? 12.150 -6.022 -13.102 1.00 95.81 101 ASN A N 1
ATOM 773 C CA . ASN A 1 101 ? 12.804 -6.640 -11.947 1.00 95.81 101 ASN A CA 1
ATOM 774 C C . ASN A 1 101 ? 13.617 -7.884 -12.350 1.00 95.81 101 ASN A C 1
ATOM 776 O O . ASN A 1 101 ? 14.770 -8.009 -11.948 1.00 95.81 101 ASN A O 1
ATOM 780 N N . GLU A 1 102 ? 13.070 -8.757 -13.200 1.00 96.19 102 GLU A N 1
ATOM 781 C CA . GLU A 1 102 ? 13.814 -9.904 -13.745 1.00 96.19 102 GLU A CA 1
ATOM 782 C C . GLU A 1 102 ? 15.048 -9.468 -14.542 1.00 96.19 102 GLU A C 1
ATOM 784 O O . GLU A 1 102 ? 16.122 -10.044 -14.382 1.00 96.19 102 GLU A O 1
ATOM 789 N N . ALA A 1 103 ? 14.940 -8.408 -15.348 1.00 95.44 103 ALA A N 1
ATOM 790 C CA . ALA A 1 103 ? 16.090 -7.865 -16.069 1.00 95.44 103 ALA A CA 1
ATOM 791 C C . ALA A 1 103 ? 17.197 -7.390 -15.109 1.00 95.44 103 ALA A C 1
ATOM 793 O O . ALA A 1 103 ? 18.376 -7.647 -15.357 1.00 95.44 103 ALA A O 1
ATOM 794 N N . VAL A 1 104 ? 16.824 -6.760 -13.989 1.00 94.31 104 VAL A N 1
ATOM 795 C CA . VAL A 1 104 ? 17.771 -6.364 -12.934 1.00 94.31 104 VAL A CA 1
ATOM 796 C C . VAL A 1 104 ? 18.410 -7.590 -12.272 1.00 94.31 104 VAL A C 1
ATOM 798 O O . VAL A 1 104 ? 19.626 -7.595 -12.097 1.00 94.31 104 VAL A O 1
ATOM 801 N N . ILE A 1 105 ? 17.646 -8.648 -11.973 1.00 94.44 105 ILE A N 1
ATOM 802 C CA . ILE A 1 105 ? 18.170 -9.909 -11.407 1.00 94.44 105 ILE A CA 1
ATOM 803 C C . ILE A 1 105 ? 19.159 -10.580 -12.366 1.00 94.44 105 ILE A C 1
ATOM 805 O O . ILE A 1 105 ? 20.215 -11.059 -11.955 1.00 94.44 105 ILE A O 1
ATOM 809 N N . VAL A 1 106 ? 18.827 -10.645 -13.654 1.00 95.19 106 VAL A N 1
ATOM 810 C CA . VAL A 1 106 ? 19.713 -11.238 -14.664 1.00 95.19 106 VAL A CA 1
ATOM 811 C C . VAL A 1 106 ? 20.982 -10.403 -14.817 1.00 95.19 106 VAL A C 1
ATOM 813 O O . VAL A 1 106 ? 22.075 -10.966 -14.886 1.00 95.19 106 VAL A O 1
ATOM 816 N N . GLY A 1 107 ? 20.849 -9.075 -14.840 1.00 92.88 107 GLY A N 1
ATOM 817 C CA . GLY A 1 107 ? 21.978 -8.153 -14.905 1.00 92.88 107 GLY A CA 1
ATOM 818 C C . GLY A 1 107 ? 22.900 -8.278 -13.694 1.00 92.88 107 GLY A C 1
ATOM 819 O O . GLY A 1 107 ? 24.112 -8.383 -13.868 1.00 92.88 107 GLY A O 1
ATOM 820 N N . SER A 1 108 ? 22.342 -8.355 -12.481 1.00 92.69 108 SER A N 1
ATOM 821 C CA . SER A 1 108 ? 23.126 -8.409 -11.243 1.00 92.69 108 SER A CA 1
ATOM 822 C C . SER A 1 108 ? 24.000 -9.659 -11.147 1.00 92.69 108 SER A C 1
ATOM 824 O O . SER A 1 108 ? 25.104 -9.587 -10.623 1.00 92.69 108 SER A O 1
ATOM 826 N N . ARG A 1 109 ? 23.556 -10.793 -11.703 1.00 92.81 109 ARG A N 1
ATOM 827 C CA . ARG A 1 109 ? 24.338 -12.046 -11.735 1.00 92.81 109 ARG A CA 1
ATOM 828 C C . ARG A 1 109 ? 25.609 -11.958 -12.580 1.00 92.81 109 ARG A C 1
ATOM 830 O O . ARG A 1 109 ? 26.492 -12.793 -12.426 1.00 92.81 109 ARG A O 1
ATOM 837 N N . ARG A 1 110 ? 25.671 -11.006 -13.512 1.00 87.19 110 ARG A N 1
ATOM 838 C CA . ARG A 1 110 ? 26.791 -10.832 -14.450 1.00 87.19 110 ARG A CA 1
ATOM 839 C C . ARG A 1 110 ? 27.790 -9.779 -13.981 1.00 87.19 110 ARG A C 1
ATOM 841 O O . ARG A 1 110 ? 28.827 -9.615 -14.617 1.00 87.19 110 ARG A O 1
ATOM 848 N N . LEU A 1 111 ? 27.468 -9.041 -12.920 1.00 82.19 111 LEU A N 1
ATOM 849 C CA . LEU A 1 111 ? 28.368 -8.038 -12.376 1.00 82.19 111 LEU A CA 1
ATOM 850 C C . LEU A 1 111 ? 29.509 -8.740 -11.631 1.00 82.19 111 LEU A C 1
ATOM 852 O O . LEU A 1 111 ? 29.243 -9.667 -10.861 1.00 82.19 111 LEU A O 1
ATOM 856 N N . PRO A 1 112 ? 30.770 -8.322 -11.835 1.00 84.25 112 PRO A N 1
ATOM 857 C CA . PRO A 1 112 ? 31.848 -8.790 -10.985 1.00 84.25 112 PRO A CA 1
ATOM 858 C C . PRO A 1 112 ? 31.544 -8.346 -9.555 1.00 84.25 112 PRO A C 1
ATOM 860 O O . PRO A 1 112 ? 31.259 -7.171 -9.310 1.00 84.25 112 PRO A O 1
ATOM 863 N N . GLN A 1 113 ? 31.602 -9.285 -8.613 1.00 70.81 113 GLN A N 1
ATOM 864 C CA . GLN A 1 113 ? 31.551 -8.930 -7.205 1.00 70.81 113 GLN A CA 1
ATOM 865 C C . GLN A 1 113 ? 32.803 -8.115 -6.911 1.00 70.81 113 GLN A C 1
ATOM 867 O O . GLN A 1 113 ? 33.920 -8.611 -7.056 1.00 70.81 113 GLN A O 1
ATOM 872 N N . GLN A 1 114 ? 32.635 -6.844 -6.556 1.00 58.97 114 GLN A N 1
ATOM 873 C CA . GLN A 1 114 ? 33.763 -6.071 -6.064 1.00 58.97 114 GLN A CA 1
ATOM 874 C C . GLN A 1 114 ? 34.190 -6.713 -4.743 1.00 58.97 114 GLN A C 1
ATOM 876 O O . GLN A 1 114 ? 33.408 -6.746 -3.792 1.00 58.97 114 GLN A O 1
ATOM 881 N N . SER A 1 115 ? 35.399 -7.280 -4.702 1.00 53.97 115 SER A N 1
ATOM 882 C CA . SER A 1 115 ? 36.019 -7.791 -3.478 1.00 53.97 115 SER A CA 1
ATOM 883 C C . SER A 1 115 ? 36.269 -6.623 -2.521 1.00 53.97 115 SER A C 1
ATOM 885 O O . SER A 1 115 ? 37.320 -5.993 -2.529 1.00 53.97 115 SER A O 1
ATOM 887 N N . GLY A 1 116 ? 35.225 -6.318 -1.760 1.00 54.38 116 GLY A N 1
ATOM 888 C CA . GLY A 1 116 ? 35.097 -5.314 -0.704 1.00 54.38 116 GLY A CA 1
ATOM 889 C C . GLY A 1 116 ? 33.713 -5.432 -0.047 1.00 54.38 116 GLY A C 1
ATOM 890 O O . GLY A 1 116 ? 33.136 -4.450 0.406 1.00 54.38 116 GLY A O 1
ATOM 891 N N . ALA A 1 117 ? 33.127 -6.634 -0.086 1.00 49.75 117 ALA A N 1
ATOM 892 C CA . ALA A 1 117 ? 31.726 -6.900 0.234 1.00 49.75 117 ALA A CA 1
ATOM 893 C C . ALA A 1 117 ? 31.426 -7.000 1.742 1.00 49.75 117 ALA A C 1
ATOM 895 O O . ALA A 1 117 ? 30.279 -7.247 2.102 1.00 49.75 117 ALA A O 1
ATOM 896 N N . ASP A 1 118 ? 32.404 -6.745 2.615 1.00 49.47 118 ASP A N 1
ATOM 897 C CA . ASP A 1 118 ? 32.184 -6.686 4.067 1.00 49.47 118 ASP A CA 1
ATOM 898 C C . ASP A 1 118 ? 31.475 -5.382 4.505 1.00 49.47 118 ASP A C 1
ATOM 900 O O . ASP A 1 118 ? 30.888 -5.314 5.586 1.00 49.47 118 ASP A O 1
ATOM 904 N N . ASP A 1 119 ? 31.440 -4.352 3.648 1.00 51.59 119 ASP A N 1
ATOM 905 C CA . ASP A 1 119 ? 30.851 -3.045 3.982 1.00 51.59 119 ASP A CA 1
ATOM 906 C C . ASP A 1 119 ? 29.375 -2.886 3.562 1.00 51.59 119 ASP A C 1
ATOM 908 O O . ASP A 1 119 ? 28.654 -2.040 4.102 1.00 51.59 119 ASP A O 1
ATOM 912 N N . ALA A 1 120 ? 28.876 -3.707 2.629 1.00 49.25 120 ALA A N 1
ATOM 913 C CA . ALA A 1 120 ? 27.520 -3.565 2.081 1.00 49.25 120 ALA A CA 1
ATOM 914 C C . ALA A 1 120 ? 26.430 -4.124 3.015 1.00 49.25 120 ALA A C 1
ATOM 916 O O . ALA A 1 120 ? 25.339 -3.553 3.116 1.00 49.25 120 ALA A O 1
ATOM 917 N N . GLU A 1 121 ? 26.729 -5.188 3.764 1.00 48.50 121 GLU A N 1
ATOM 918 C CA . GLU A 1 121 ? 25.798 -5.751 4.751 1.00 48.50 121 GLU A CA 1
ATOM 919 C C . GLU A 1 121 ? 25.597 -4.792 5.947 1.00 48.50 121 GLU A C 1
ATOM 921 O O . GLU A 1 121 ? 24.497 -4.691 6.499 1.00 48.50 121 GLU A O 1
ATOM 926 N N . LYS A 1 122 ? 26.597 -3.942 6.236 1.00 49.53 122 LYS A N 1
ATOM 927 C CA . LYS A 1 122 ? 26.503 -2.817 7.188 1.00 49.53 122 LYS A CA 1
ATOM 928 C C . LYS A 1 122 ? 25.593 -1.668 6.734 1.00 49.53 122 LYS A C 1
ATOM 930 O O . LYS A 1 122 ? 25.206 -0.851 7.569 1.00 49.53 122 LYS A O 1
ATOM 935 N N . LEU A 1 123 ? 25.235 -1.564 5.452 1.00 49.81 123 LEU A N 1
ATOM 936 C CA . LEU A 1 123 ? 24.369 -0.493 4.928 1.00 49.81 123 LEU A CA 1
ATOM 937 C C . LEU A 1 123 ? 22.880 -0.866 4.927 1.00 49.81 123 LEU A C 1
ATOM 939 O O . LEU A 1 123 ? 22.031 0.020 5.009 1.00 49.81 123 LEU A O 1
ATOM 943 N N . ILE A 1 124 ? 22.551 -2.159 4.911 1.00 53.59 124 ILE A N 1
ATOM 944 C CA . ILE A 1 124 ? 21.163 -2.651 4.966 1.00 53.59 124 ILE A CA 1
ATOM 945 C C . ILE A 1 124 ? 20.588 -2.549 6.395 1.00 53.59 124 ILE A C 1
ATOM 947 O O . ILE A 1 124 ? 19.375 -2.439 6.569 1.00 53.59 124 ILE A O 1
ATOM 951 N N . GLN A 1 125 ? 21.449 -2.515 7.421 1.00 47.53 125 GLN A N 1
ATOM 952 C CA . GLN A 1 125 ? 21.062 -2.443 8.840 1.00 47.53 125 GLN A CA 1
ATOM 953 C C . GLN A 1 125 ? 21.156 -1.039 9.464 1.00 47.53 125 GLN A C 1
ATOM 955 O O . GLN A 1 125 ? 20.834 -0.877 10.641 1.00 47.53 125 GLN A O 1
ATOM 960 N N . GLN A 1 126 ? 21.563 -0.005 8.719 1.00 46.22 126 GLN A N 1
ATOM 961 C CA . GLN A 1 126 ? 21.629 1.346 9.283 1.00 46.22 126 GLN A CA 1
ATOM 962 C C . GLN A 1 126 ? 20.233 1.987 9.354 1.00 46.22 126 GLN A C 1
ATOM 964 O O . GLN A 1 126 ? 19.582 2.159 8.318 1.00 46.22 126 GLN A O 1
ATOM 969 N N . PRO A 1 127 ? 19.749 2.387 10.548 1.00 45.81 127 PRO A N 1
ATOM 970 C CA . PRO A 1 127 ? 18.510 3.139 10.646 1.00 45.81 127 PRO A CA 1
ATOM 971 C C . PRO A 1 127 ? 18.706 4.503 9.977 1.00 45.81 127 PRO A C 1
ATOM 973 O O . PRO A 1 127 ? 19.640 5.243 10.287 1.00 45.81 127 PRO A O 1
ATOM 976 N N . GLN A 1 128 ? 17.812 4.831 9.043 1.00 51.56 128 GLN A N 1
ATOM 977 C CA . GLN A 1 128 ? 17.789 6.126 8.368 1.00 51.56 128 GLN A CA 1
ATOM 978 C C . GLN A 1 128 ? 17.713 7.244 9.417 1.00 51.56 128 GLN A C 1
ATOM 980 O O . GLN A 1 128 ? 16.748 7.319 10.182 1.00 51.56 128 GLN A O 1
ATOM 985 N N . ARG A 1 129 ? 18.736 8.110 9.470 1.00 52.34 129 ARG A N 1
ATOM 986 C CA . ARG A 1 129 ? 18.759 9.250 10.397 1.00 52.34 129 ARG A CA 1
ATOM 987 C C . ARG A 1 129 ? 17.567 10.177 10.119 1.00 52.34 129 ARG A C 1
ATOM 989 O O . ARG A 1 129 ? 17.294 10.485 8.955 1.00 52.34 129 ARG A O 1
ATOM 996 N N . PRO A 1 130 ? 16.862 10.660 11.157 1.00 51.91 130 PRO A N 1
ATOM 997 C CA . PRO A 1 130 ? 15.713 11.531 10.969 1.00 51.91 130 PRO A CA 1
ATOM 998 C C . PRO A 1 130 ? 16.123 12.872 10.347 1.00 51.91 130 PRO A C 1
ATOM 1000 O O . PRO A 1 130 ? 17.172 13.442 10.649 1.00 51.91 130 PRO A O 1
ATOM 1003 N N . ALA A 1 131 ? 15.244 13.402 9.495 1.00 54.72 131 ALA A N 1
ATOM 1004 C CA . ALA A 1 131 ? 15.487 14.541 8.607 1.00 54.72 131 ALA A CA 1
ATOM 1005 C C . ALA A 1 131 ? 15.997 15.834 9.283 1.00 54.72 131 ALA A C 1
ATOM 1007 O O . ALA A 1 131 ? 16.556 16.691 8.600 1.00 54.72 131 ALA A O 1
ATOM 1008 N N . LYS A 1 132 ? 15.849 15.979 10.608 1.00 52.09 132 LYS A N 1
ATOM 1009 C CA . LYS A 1 132 ? 16.222 17.194 11.350 1.00 52.09 132 LYS A CA 1
ATOM 1010 C C . LYS A 1 132 ? 17.734 17.456 11.403 1.00 52.09 132 LYS A C 1
ATOM 1012 O O . LYS A 1 132 ? 18.133 18.600 11.579 1.00 52.09 132 LYS A O 1
ATOM 1017 N N . GLU A 1 133 ? 18.579 16.449 11.186 1.00 52.31 133 GLU A N 1
ATOM 1018 C CA . GLU A 1 133 ? 20.039 16.602 11.311 1.00 52.31 133 GLU A CA 1
ATOM 1019 C C . GLU A 1 133 ? 20.734 17.085 10.018 1.00 52.31 133 GLU A C 1
ATOM 1021 O O . GLU A 1 133 ? 21.889 17.506 10.041 1.00 52.31 133 GLU A O 1
ATOM 1026 N N . ARG A 1 134 ? 20.035 17.089 8.870 1.00 55.34 134 ARG A N 1
ATOM 1027 C CA . ARG A 1 134 ? 20.618 17.506 7.575 1.00 55.34 134 ARG A CA 1
ATOM 1028 C C . ARG A 1 134 ? 20.760 19.029 7.436 1.00 55.34 134 ARG A C 1
ATOM 1030 O O . ARG A 1 134 ? 21.596 19.488 6.663 1.00 55.34 134 ARG A O 1
ATOM 1037 N N . ALA A 1 135 ? 19.985 19.809 8.191 1.00 54.31 135 ALA A N 1
ATOM 1038 C CA . ALA A 1 135 ? 19.945 21.269 8.071 1.00 54.31 135 ALA A CA 1
ATOM 1039 C C . ALA A 1 135 ? 21.147 21.989 8.719 1.00 54.31 135 ALA A C 1
ATOM 1041 O O . ALA A 1 135 ? 21.453 23.120 8.350 1.00 54.31 135 ALA A O 1
ATOM 1042 N N . ALA A 1 136 ? 21.873 21.344 9.639 1.00 55.31 136 ALA A N 1
ATOM 1043 C CA . ALA A 1 136 ? 22.969 21.988 10.369 1.00 55.31 136 ALA A CA 1
ATOM 1044 C C . ALA A 1 136 ? 24.268 22.132 9.551 1.00 55.31 136 ALA A C 1
ATOM 1046 O O . ALA A 1 136 ? 25.116 22.957 9.881 1.00 55.31 136 ALA A O 1
ATOM 1047 N N . LYS A 1 137 ? 24.441 21.364 8.465 1.00 56.78 137 LYS A N 1
ATOM 1048 C CA . LYS A 1 137 ? 25.730 21.291 7.751 1.00 56.78 137 LYS A CA 1
ATOM 1049 C C . LYS A 1 137 ? 25.908 22.314 6.622 1.00 56.78 137 LYS A C 1
ATOM 1051 O O . LYS A 1 137 ? 27.014 22.452 6.115 1.00 56.78 137 LYS A O 1
ATOM 1056 N N . HIS A 1 138 ? 24.863 23.063 6.262 1.00 51.16 138 HIS A N 1
ATOM 1057 C CA . HIS A 1 138 ? 24.926 24.079 5.199 1.00 51.16 138 HIS A CA 1
ATOM 1058 C C . HIS A 1 138 ? 25.136 25.519 5.689 1.00 51.16 138 HIS A C 1
ATOM 1060 O O . HIS A 1 138 ? 25.165 26.426 4.864 1.00 51.16 138 HIS A O 1
ATOM 1066 N N . ARG A 1 139 ? 25.319 25.755 6.997 1.00 54.16 139 ARG A N 1
ATOM 1067 C CA . ARG A 1 139 ? 25.432 27.121 7.546 1.00 54.16 139 ARG A CA 1
ATOM 1068 C C . ARG A 1 139 ? 26.826 27.542 8.021 1.00 54.16 139 ARG A C 1
ATOM 1070 O O . ARG A 1 139 ? 26.941 28.578 8.656 1.00 54.16 139 ARG A O 1
ATOM 1077 N N . SER A 1 140 ? 27.876 26.789 7.690 1.00 51.19 140 SER A N 1
ATOM 1078 C CA . SER A 1 140 ? 29.257 27.143 8.055 1.00 51.19 140 SER A CA 1
ATOM 1079 C C . SER A 1 140 ? 30.163 27.205 6.825 1.00 51.19 140 SER A C 1
ATOM 1081 O O . SER A 1 140 ? 31.058 26.383 6.642 1.00 51.19 140 SER A O 1
ATOM 1083 N N . LYS A 1 141 ? 29.880 28.163 5.942 1.00 51.75 141 LYS A N 1
ATOM 1084 C CA . LYS A 1 141 ? 30.858 28.746 5.016 1.00 51.75 141 LYS A CA 1
ATOM 1085 C C . LYS A 1 141 ? 30.323 30.107 4.561 1.00 51.75 141 LYS A C 1
ATOM 1087 O O . LYS A 1 141 ? 29.689 30.220 3.517 1.00 51.75 141 LYS A O 1
ATOM 1092 N N . ALA A 1 142 ? 30.509 31.092 5.426 1.00 44.38 142 ALA A N 1
ATOM 1093 C CA . ALA A 1 142 ? 30.488 32.519 5.136 1.00 44.38 142 ALA A CA 1
ATOM 1094 C C . ALA A 1 142 ? 31.558 33.142 6.033 1.00 44.38 142 ALA A C 1
ATOM 1096 O O . ALA A 1 14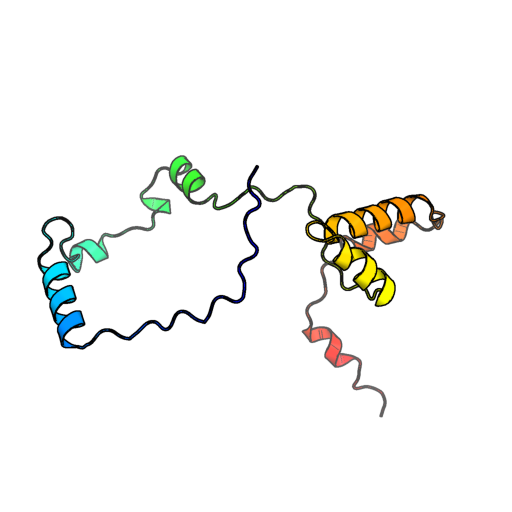2 ? 31.621 32.708 7.208 1.00 44.38 142 ALA A O 1
#

Sequence (142 aa):
MPSNPRRETATPRVVEMLSEEEEAALQVEIATDPDAPEATTEQLAQMRPAREAMPPALFKALTRRGRPRSPNKLVQVTLRLDPAALASFRATGPGWQGRINEAVIVGSRRLPQQSGADDAEKLIQQPQRPAKERAAKHRSKA

pLDDT: mean 78.69, std 19.07, range [36.31, 97.75]

Foldseek 3Di:
DDDDDDPDDDDPPPPDDDDPVRVVVVVVVQCPDPVRHDQDPVNVVPDDDCCVVDDVVVVVVVPPDDDPDDPDDDDDDDDDDDPVVVVVLVVVPPCSVVVVVVVVVVVVVPDPDDVPPPCVVVVVPDDDDDPPVVVPPPPPDD

Organism: NCBI:txid29428

Secondary structure (DSSP, 8-state):
---------------PPPPHHHHHHHHHHHHH-SSSPPPPHHHHHH---HHHHS-HHHHHHHH--SSPPPSSPPPP------HHHHHHHHHT-TTHHHHHHHHHHHHHTTS---S-TTTTHHHHSPPPPPGGGGGGGGS---